Protein AF-A0AAW8ASF6-F1 (afdb_monomer_lite)

pLDDT: mean 82.79, std 14.46, range [56.66, 96.12]

InterPro domains:
  IPR014016 UvrD-like helicase, ATP-binding domain [PF00580] (25-58)
  IPR027417 P-loop containing nucleoside triphosphate hydrolase [G3DSA:3.40.50.300] (16-58)
  IPR027417 P-loop containing nucleoside triphosphate hydrolase [SSF52540] (20-58)

Radius of gyration: 19.94 Å; chains: 1; bounding box: 58×34×32 Å

Structure (mmCIF, N/CA/C/O backbone):
data_AF-A0AAW8ASF6-F1
#
_entry.id   AF-A0AAW8ASF6-F1
#
loop_
_atom_site.group_PDB
_atom_site.id
_atom_site.type_symbol
_atom_site.label_atom_id
_atom_site.label_alt_id
_atom_site.label_comp_id
_atom_site.label_asym_id
_atom_site.label_entity_id
_atom_site.label_seq_id
_atom_site.pdbx_PDB_ins_code
_atom_site.Cartn_x
_atom_site.Cartn_y
_atom_site.Cartn_z
_atom_site.occupancy
_atom_site.B_iso_or_equiv
_atom_site.auth_seq_id
_atom_site.auth_comp_id
_atom_site.auth_asym_id
_atom_site.auth_atom_id
_atom_site.pdbx_PDB_model_num
ATOM 1 N N . MET A 1 1 ? -46.213 24.194 21.007 1.00 65.38 1 MET A N 1
ATOM 2 C CA . MET A 1 1 ? -45.801 22.857 21.476 1.00 65.38 1 MET A CA 1
ATOM 3 C C . MET A 1 1 ? -45.538 22.014 20.232 1.00 65.38 1 MET A C 1
ATOM 5 O O . MET A 1 1 ? -46.463 21.405 19.720 1.00 65.38 1 MET A O 1
ATOM 9 N N . PHE A 1 2 ? -44.343 22.119 19.647 1.00 58.41 2 PHE A N 1
ATOM 10 C CA . PHE A 1 2 ? -43.952 21.303 18.490 1.00 58.41 2 PHE A CA 1
ATOM 11 C C . PHE A 1 2 ? -43.328 19.999 19.013 1.00 58.41 2 PHE A C 1
ATOM 13 O O . PHE A 1 2 ? -42.538 20.081 19.955 1.00 58.41 2 PHE A O 1
ATOM 20 N N . PRO A 1 3 ? -43.692 18.823 18.473 1.00 68.00 3 PRO A N 1
ATOM 21 C CA . PRO A 1 3 ? -43.164 17.545 18.940 1.00 68.00 3 PRO A CA 1
ATOM 22 C C . PRO A 1 3 ? -41.700 17.397 18.505 1.00 68.00 3 PRO A C 1
ATOM 24 O O . PRO A 1 3 ? -41.365 17.637 17.347 1.00 68.00 3 PRO A O 1
ATOM 27 N N . ILE A 1 4 ? -40.829 17.029 19.445 1.00 67.31 4 ILE A N 1
ATOM 28 C CA . ILE A 1 4 ? -39.378 16.871 19.243 1.00 67.31 4 ILE A CA 1
ATOM 29 C C . ILE A 1 4 ? -38.994 15.484 18.686 1.00 67.31 4 ILE A C 1
ATOM 31 O O . ILE A 1 4 ? -37.820 15.183 18.510 1.00 67.31 4 ILE A O 1
ATOM 35 N N . ASP A 1 5 ? -39.972 14.646 18.346 1.00 63.09 5 ASP A N 1
ATOM 36 C CA . ASP A 1 5 ? -39.747 13.223 18.054 1.00 63.09 5 ASP A CA 1
ATOM 37 C C . ASP A 1 5 ? -39.394 12.910 16.583 1.00 63.09 5 ASP A C 1
ATOM 39 O O . ASP A 1 5 ? -39.404 11.751 16.181 1.00 63.09 5 ASP A O 1
ATOM 43 N N . LEU A 1 6 ? -39.047 13.915 15.766 1.00 63.16 6 LEU A N 1
ATOM 44 C CA . LEU A 1 6 ? -38.613 13.739 14.367 1.00 63.16 6 LEU A CA 1
ATOM 45 C C . LEU A 1 6 ? -37.103 13.968 14.192 1.00 63.16 6 LEU A C 1
ATOM 47 O O . LEU A 1 6 ? -36.657 14.668 13.286 1.00 63.16 6 LEU A O 1
ATOM 51 N N . LEU A 1 7 ? -36.306 13.381 15.079 1.00 65.69 7 LEU A N 1
ATOM 52 C CA . LEU A 1 7 ? -34.876 13.167 14.858 1.00 65.69 7 LEU A CA 1
ATOM 53 C C . LEU A 1 7 ? -34.646 11.673 14.603 1.00 65.69 7 LEU A C 1
ATOM 55 O O . LEU A 1 7 ? -33.887 11.015 15.309 1.00 65.69 7 LEU A O 1
ATOM 59 N N . ASP A 1 8 ? -35.355 11.122 13.616 1.00 63.81 8 ASP A N 1
ATOM 60 C CA . ASP A 1 8 ? -35.095 9.769 13.137 1.00 63.81 8 ASP A CA 1
ATOM 61 C C . ASP A 1 8 ? -33.781 9.764 12.345 1.00 63.81 8 ASP A C 1
ATOM 63 O O . ASP A 1 8 ? -33.696 10.202 11.199 1.00 63.81 8 ASP A O 1
ATOM 67 N N . GLY A 1 9 ? -32.717 9.332 13.017 1.00 62.50 9 GLY A N 1
ATOM 68 C CA . GLY A 1 9 ? -31.978 8.176 12.519 1.00 62.50 9 GLY A CA 1
ATOM 69 C C . GLY A 1 9 ? -31.295 8.280 11.155 1.00 62.50 9 GLY A C 1
ATOM 70 O O . GLY A 1 9 ? -31.057 7.245 10.537 1.00 62.50 9 GLY A O 1
ATOM 71 N N . ALA A 1 10 ? -30.894 9.460 10.677 1.00 58.97 10 ALA A N 1
ATOM 72 C CA . ALA A 1 10 ? -29.957 9.541 9.555 1.00 58.97 10 ALA A C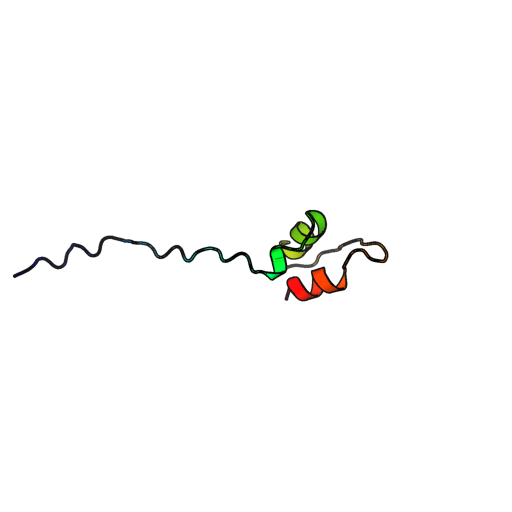A 1
ATOM 73 C C . ALA A 1 10 ? -28.535 9.210 10.044 1.00 58.97 10 ALA A C 1
ATOM 75 O O 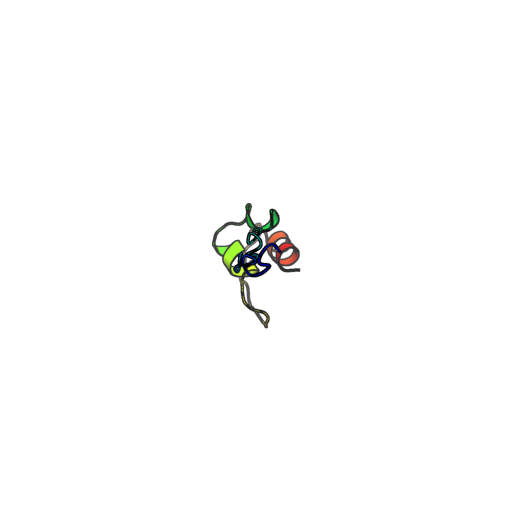. ALA A 1 10 ? -27.697 10.085 10.266 1.00 58.97 10 ALA A O 1
ATOM 76 N N . SER A 1 11 ? -28.299 7.913 10.257 1.00 57.72 11 SER A N 1
ATOM 77 C CA . SER A 1 11 ? -26.995 7.303 10.495 1.00 57.72 11 SER A CA 1
ATOM 78 C C . SER A 1 11 ? -25.978 7.870 9.507 1.00 57.72 11 SER A C 1
ATOM 80 O O . SER A 1 11 ? -26.059 7.628 8.302 1.00 57.72 11 SER A O 1
ATOM 82 N N . GLY A 1 12 ? -25.022 8.636 10.032 1.00 58.50 12 GLY A N 1
ATOM 83 C CA . GLY A 1 12 ? -23.890 9.170 9.292 1.00 58.50 12 GLY A CA 1
ATOM 84 C C . GLY A 1 12 ? -22.975 8.045 8.825 1.00 58.50 12 GLY A C 1
ATOM 85 O O . GLY A 1 12 ? -21.935 7.791 9.425 1.00 58.50 12 GLY A O 1
ATOM 86 N N . ALA A 1 13 ? -23.344 7.370 7.739 1.00 58.31 13 ALA A N 1
ATOM 87 C CA . ALA A 1 13 ? -22.387 6.627 6.943 1.00 58.31 13 ALA A CA 1
ATOM 88 C C . ALA A 1 13 ? -21.532 7.668 6.212 1.00 58.31 13 ALA A C 1
ATOM 90 O O . ALA A 1 13 ? -21.876 8.126 5.121 1.00 58.31 13 ALA A O 1
ATOM 91 N N . ALA A 1 14 ? -20.449 8.102 6.863 1.00 60.12 14 ALA A N 1
ATOM 92 C CA . ALA A 1 14 ? -19.402 8.858 6.196 1.00 60.12 14 ALA A CA 1
ATOM 93 C C . ALA A 1 14 ? -19.029 8.105 4.907 1.00 60.12 14 ALA A C 1
ATOM 95 O O . ALA A 1 14 ? -18.907 6.875 4.956 1.00 60.12 14 ALA A O 1
ATOM 96 N N . PRO A 1 15 ? -18.879 8.789 3.757 1.00 56.66 15 PRO A N 1
ATOM 97 C CA . PRO A 1 15 ? -18.419 8.112 2.559 1.00 56.66 15 PRO A CA 1
ATOM 98 C C . PRO A 1 15 ? -17.102 7.428 2.920 1.00 56.66 15 PRO A C 1
ATOM 100 O O . PRO A 1 15 ? -16.215 8.058 3.499 1.00 56.66 15 PRO A O 1
ATOM 103 N N . ALA A 1 16 ? -16.994 6.129 2.640 1.00 60.53 16 ALA A N 1
ATOM 104 C CA . ALA A 1 16 ? -15.718 5.437 2.677 1.00 60.53 16 ALA A CA 1
ATOM 105 C C . ALA A 1 16 ? -14.854 6.093 1.598 1.00 60.53 16 ALA A C 1
ATOM 107 O O . ALA A 1 16 ? -14.893 5.720 0.426 1.00 60.53 16 ALA A O 1
ATOM 108 N N . SER A 1 17 ? -14.173 7.170 1.979 1.00 62.56 17 SER A N 1
ATOM 109 C CA . SER A 1 17 ? -13.291 7.937 1.122 1.00 62.56 17 SER A CA 1
ATOM 110 C C . SER A 1 17 ? -12.121 7.027 0.808 1.00 62.56 17 SER A C 1
ATOM 112 O O . SER A 1 17 ? -11.140 7.003 1.550 1.00 62.56 17 SER A O 1
ATOM 114 N N . ASN A 1 18 ? -12.242 6.228 -0.255 1.00 68.00 18 ASN A N 1
ATOM 115 C CA . ASN A 1 18 ? -11.099 5.528 -0.813 1.00 68.00 18 ASN A CA 1
ATOM 116 C C . ASN A 1 18 ? -10.025 6.589 -1.026 1.00 68.00 18 ASN A C 1
ATOM 118 O O . ASN A 1 18 ? -10.206 7.521 -1.813 1.00 68.00 18 ASN A O 1
ATOM 122 N N . SER A 1 19 ? -8.957 6.493 -0.234 1.00 78.88 19 SER A N 1
ATOM 123 C CA . SER A 1 19 ? -7.886 7.476 -0.249 1.00 78.88 19 SER A CA 1
ATOM 124 C C . SER A 1 19 ? -7.396 7.628 -1.692 1.00 78.88 19 SER A C 1
ATOM 126 O O . SER A 1 19 ? -7.249 6.613 -2.380 1.00 78.88 19 SER A O 1
ATOM 128 N N . PRO A 1 20 ? -7.115 8.849 -2.180 1.00 82.75 20 PRO A N 1
ATOM 129 C CA . PRO A 1 20 ? -6.607 9.061 -3.538 1.00 82.75 20 PRO A CA 1
ATOM 130 C C . PRO A 1 20 ? -5.329 8.254 -3.835 1.00 82.75 20 PRO A C 1
ATOM 132 O O . PRO A 1 20 ? -5.009 7.991 -4.994 1.00 82.75 20 PRO A O 1
ATOM 135 N N . LEU A 1 21 ? -4.628 7.796 -2.793 1.00 82.31 21 LEU A N 1
ATOM 136 C CA . LEU A 1 21 ? -3.482 6.894 -2.889 1.00 82.31 21 LEU A CA 1
ATOM 137 C C . LEU A 1 21 ? -3.842 5.486 -3.403 1.00 82.31 21 LEU A C 1
ATOM 139 O O . LEU A 1 21 ? -2.996 4.835 -4.010 1.00 82.31 21 LEU A O 1
ATOM 143 N N . LEU A 1 22 ? -5.082 5.028 -3.207 1.00 84.50 22 LEU A N 1
ATOM 144 C CA . LEU A 1 22 ? -5.574 3.724 -3.671 1.00 84.50 22 LEU A CA 1
ATOM 145 C C . LEU A 1 22 ? -6.005 3.741 -5.145 1.00 84.50 22 LEU A C 1
ATOM 147 O O . LEU A 1 22 ? -6.062 2.692 -5.776 1.00 84.50 22 LEU A O 1
ATOM 151 N N . ALA A 1 23 ? -6.279 4.921 -5.712 1.00 83.50 23 ALA A N 1
ATOM 152 C CA . ALA A 1 23 ? -6.826 5.059 -7.064 1.00 83.50 23 ALA A CA 1
ATOM 153 C C . ALA A 1 23 ? -5.831 4.706 -8.189 1.00 83.50 23 ALA A C 1
ATOM 155 O O . ALA A 1 23 ? -6.242 4.475 -9.319 1.00 83.50 23 ALA A O 1
ATOM 156 N N . ASN A 1 24 ? -4.526 4.677 -7.894 1.00 86.31 24 ASN A N 1
ATOM 157 C CA . ASN A 1 24 ? -3.454 4.472 -8.881 1.00 86.31 24 ASN A CA 1
ATOM 158 C C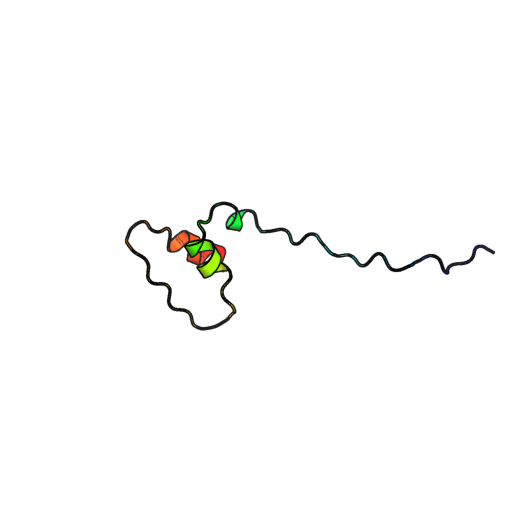 . ASN A 1 24 ? -2.674 3.162 -8.661 1.00 86.31 24 ASN A C 1
ATOM 160 O O . ASN A 1 24 ? -1.495 3.067 -9.027 1.00 86.31 24 ASN A O 1
ATOM 164 N N . LEU A 1 25 ? -3.305 2.183 -8.011 1.00 92.38 25 LEU A N 1
ATOM 165 C CA . LEU A 1 25 ? -2.741 0.860 -7.759 1.00 92.38 25 LEU A CA 1
ATOM 166 C C . LEU A 1 25 ? -3.314 -0.149 -8.756 1.00 92.38 25 LEU A C 1
ATOM 168 O O . LEU A 1 25 ? -4.488 -0.076 -9.114 1.00 92.38 25 LEU A O 1
ATOM 172 N N . ASN 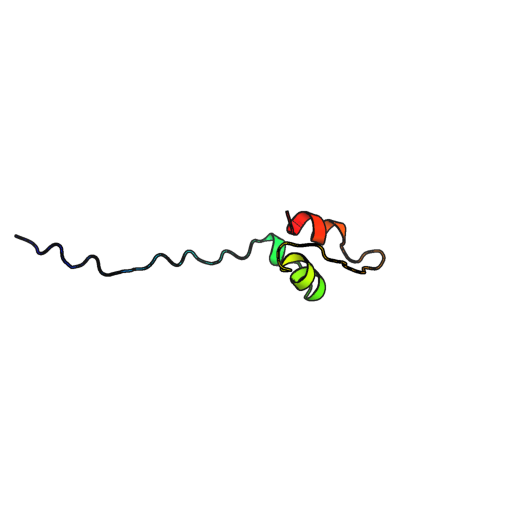A 1 26 ? -2.491 -1.102 -9.191 1.00 94.88 26 ASN A N 1
ATOM 173 C CA . ASN A 1 26 ? -3.017 -2.300 -9.845 1.00 94.88 26 ASN A CA 1
ATOM 174 C C . ASN A 1 26 ? -3.648 -3.242 -8.798 1.00 94.88 26 ASN A C 1
ATOM 176 O O . ASN A 1 26 ? -3.551 -3.006 -7.592 1.00 94.88 26 ASN A O 1
ATOM 180 N N . GLU A 1 27 ? -4.276 -4.324 -9.252 1.00 94.06 27 GLU A N 1
ATOM 181 C CA . GLU A 1 27 ? -4.990 -5.259 -8.373 1.00 94.06 27 GLU A CA 1
ATOM 182 C C . GLU A 1 27 ? -4.071 -5.905 -7.321 1.00 94.06 27 GLU A C 1
ATOM 184 O O . GLU A 1 27 ? -4.427 -5.968 -6.146 1.00 94.06 27 GLU A O 1
ATOM 189 N N . GLU A 1 28 ? -2.855 -6.309 -7.705 1.00 94.69 28 GLU A N 1
ATOM 190 C CA . GLU A 1 28 ? -1.879 -6.921 -6.790 1.00 94.69 28 GLU A CA 1
ATOM 191 C C . GLU A 1 28 ? -1.388 -5.940 -5.714 1.00 94.69 28 GLU A C 1
ATOM 193 O O . GLU A 1 28 ? -1.266 -6.288 -4.539 1.00 94.69 28 GLU A O 1
ATOM 198 N N . GLN A 1 29 ? -1.123 -4.692 -6.098 1.00 96.00 29 GLN A N 1
ATOM 199 C CA . GLN A 1 29 ? -0.718 -3.627 -5.183 1.00 96.00 29 GLN A CA 1
ATOM 200 C C . GLN A 1 29 ? -1.861 -3.243 -4.241 1.00 96.00 29 GLN A C 1
ATOM 202 O O . GLN A 1 29 ? -1.621 -3.021 -3.055 1.00 96.00 29 GLN A O 1
ATOM 207 N N . LEU A 1 30 ? -3.097 -3.188 -4.743 1.00 94.94 30 LEU A N 1
ATOM 208 C CA . LEU A 1 30 ? -4.276 -2.913 -3.928 1.00 94.94 30 LEU A CA 1
ATOM 209 C C . LEU A 1 30 ? -4.495 -4.032 -2.907 1.00 94.94 30 LEU A C 1
ATOM 211 O O . LEU A 1 30 ? -4.682 -3.745 -1.724 1.00 94.94 30 LEU A O 1
ATOM 215 N N . ALA A 1 31 ? -4.387 -5.294 -3.327 1.00 93.62 31 ALA A N 1
ATOM 216 C CA . ALA A 1 31 ? -4.442 -6.440 -2.423 1.00 93.62 31 ALA A CA 1
ATOM 217 C C . ALA A 1 31 ? -3.348 -6.350 -1.346 1.00 93.62 31 ALA A C 1
ATOM 219 O O . ALA A 1 31 ? -3.624 -6.514 -0.160 1.00 93.62 31 ALA A O 1
ATOM 220 N N . ALA A 1 32 ? -2.119 -6.000 -1.735 1.00 94.81 32 ALA A N 1
ATOM 221 C CA . ALA A 1 32 ? -1.003 -5.842 -0.810 1.00 94.81 32 ALA A CA 1
ATOM 222 C C . ALA A 1 32 ? -1.220 -4.725 0.228 1.00 94.81 32 ALA A C 1
ATOM 224 O O . ALA A 1 32 ? -0.863 -4.899 1.394 1.00 94.81 32 ALA A O 1
ATOM 225 N N . VAL A 1 33 ? -1.803 -3.591 -0.173 1.00 94.69 33 VAL A N 1
ATOM 226 C CA . VAL A 1 33 ? -2.106 -2.468 0.730 1.00 94.69 33 VAL A CA 1
ATOM 227 C C . VAL A 1 33 ? -3.274 -2.797 1.665 1.00 94.69 33 VAL A C 1
ATOM 229 O O . VAL A 1 33 ? -3.233 -2.453 2.843 1.00 94.69 33 VAL A O 1
ATOM 232 N N . THR A 1 34 ? -4.291 -3.500 1.171 1.00 93.25 34 THR A N 1
ATOM 233 C CA . THR A 1 34 ? -5.532 -3.786 1.917 1.00 93.25 34 THR A CA 1
ATOM 234 C C . THR A 1 34 ? -5.460 -5.015 2.824 1.00 93.25 34 THR A C 1
ATOM 236 O O . THR A 1 34 ? -6.415 -5.299 3.546 1.00 93.25 34 THR A O 1
ATOM 239 N N . LEU A 1 35 ? -4.331 -5.733 2.836 1.00 94.62 35 LEU A N 1
ATOM 240 C CA . LEU A 1 35 ? -4.093 -6.846 3.756 1.00 94.62 35 LEU A CA 1
ATOM 241 C C . LEU A 1 35 ? -4.338 -6.425 5.224 1.00 94.62 35 LEU A C 1
ATOM 243 O O . LEU A 1 35 ? -3.978 -5.306 5.611 1.00 94.62 35 LEU A O 1
ATOM 247 N N . PRO A 1 36 ? -4.865 -7.329 6.070 1.00 93.62 36 PRO A N 1
ATOM 248 C CA . PRO A 1 36 ? -5.084 -7.049 7.483 1.00 93.62 36 PRO A CA 1
ATOM 249 C C . PRO A 1 36 ? -3.769 -6.755 8.214 1.00 93.62 36 PRO A C 1
ATOM 251 O O . PRO A 1 36 ? -2.674 -7.107 7.757 1.00 93.62 36 PRO A O 1
ATOM 254 N N . ALA A 1 37 ? -3.885 -6.108 9.374 1.00 92.12 37 ALA A N 1
ATOM 255 C CA . ALA A 1 37 ? -2.747 -5.850 10.244 1.00 92.12 37 ALA A CA 1
ATOM 256 C C . ALA A 1 37 ? -2.106 -7.177 10.684 1.00 92.12 37 ALA A C 1
ATOM 258 O O . ALA A 1 37 ? -2.783 -8.074 11.185 1.00 92.12 37 ALA A O 1
ATOM 259 N N . GLY A 1 38 ? -0.798 -7.300 10.476 1.00 92.69 38 GLY A N 1
ATOM 260 C CA . GLY A 1 38 ? -0.047 -8.516 10.764 1.00 92.69 38 GLY A CA 1
ATOM 261 C C . GLY A 1 38 ? 1.185 -8.654 9.879 1.00 92.69 38 GLY A C 1
ATOM 262 O O . GLY A 1 38 ? 1.450 -7.827 9.001 1.00 92.69 38 GLY A O 1
ATOM 263 N N . HIS A 1 39 ? 1.952 -9.715 10.116 1.00 93.38 39 HIS A N 1
ATOM 264 C CA . HIS A 1 39 ? 3.095 -10.043 9.274 1.00 93.38 39 HIS A CA 1
ATOM 265 C C . HIS A 1 39 ? 2.611 -10.511 7.901 1.00 93.38 39 HIS A C 1
ATOM 267 O O . HIS A 1 39 ? 1.789 -11.417 7.798 1.00 93.38 39 HIS A O 1
ATOM 273 N N . ALA A 1 40 ? 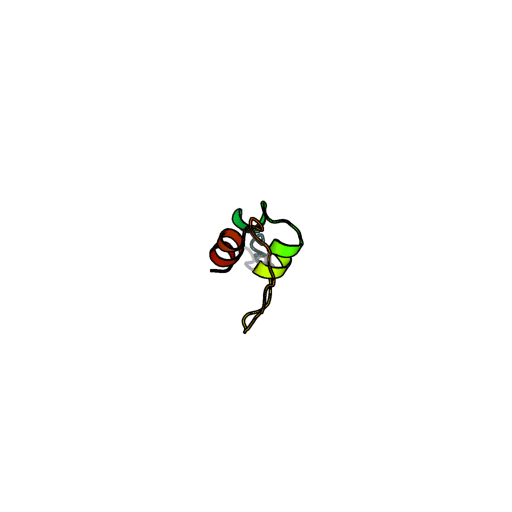3.142 -9.899 6.846 1.00 92.62 40 ALA A N 1
ATOM 274 C CA . ALA A 1 40 ? 2.833 -10.249 5.469 1.00 92.62 40 ALA A CA 1
ATOM 275 C C . ALA A 1 40 ? 4.120 -10.322 4.644 1.00 92.62 40 ALA A C 1
ATOM 277 O O . ALA A 1 40 ? 5.036 -9.522 4.841 1.00 92.62 40 ALA A O 1
ATOM 278 N N . LEU A 1 41 ? 4.165 -11.262 3.702 1.00 93.44 41 LEU A N 1
ATOM 279 C CA . LEU A 1 41 ? 5.219 -11.373 2.700 1.00 93.44 41 LEU A CA 1
ATOM 280 C C . LEU A 1 41 ? 4.646 -10.962 1.344 1.00 93.44 41 LEU A C 1
ATOM 282 O O . LEU A 1 41 ? 3.680 -11.556 0.876 1.00 93.44 41 LEU A O 1
ATOM 286 N N . ILE A 1 42 ? 5.264 -9.970 0.708 1.00 92.06 42 ILE A N 1
ATOM 287 C CA . ILE A 1 42 ? 4.938 -9.551 -0.657 1.00 92.06 42 ILE A CA 1
ATOM 288 C C . ILE A 1 42 ? 6.165 -9.837 -1.517 1.00 92.06 42 ILE A C 1
ATOM 290 O O . ILE A 1 42 ? 7.217 -9.223 -1.328 1.00 92.06 42 ILE A O 1
ATOM 294 N N . LEU A 1 43 ? 6.037 -10.773 -2.456 1.00 93.94 43 LEU A N 1
ATOM 295 C CA . LEU A 1 43 ? 7.086 -11.064 -3.426 1.00 93.94 43 LEU A CA 1
ATOM 296 C C . LEU A 1 43 ? 6.901 -10.170 -4.651 1.00 93.94 43 LEU A C 1
ATOM 298 O O . LEU A 1 43 ? 5.838 -10.150 -5.261 1.00 93.94 43 LEU A O 1
ATOM 302 N N . ALA A 1 44 ? 7.936 -9.415 -5.002 1.00 93.75 44 ALA A N 1
ATOM 303 C CA . ALA A 1 44 ? 7.837 -8.372 -6.009 1.00 93.75 44 ALA A CA 1
ATOM 304 C C . ALA A 1 44 ? 9.154 -8.204 -6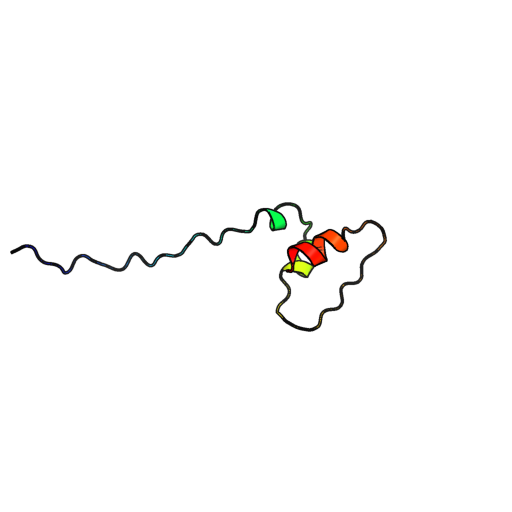.776 1.00 93.75 44 ALA A C 1
ATOM 306 O O . ALA A 1 44 ? 10.223 -8.065 -6.178 1.00 93.75 44 ALA A O 1
ATOM 307 N N . GLY A 1 45 ? 9.065 -8.155 -8.107 1.00 96.00 45 GLY A N 1
ATOM 308 C CA . GLY A 1 45 ? 10.211 -7.946 -8.994 1.00 96.00 45 GLY A CA 1
ATOM 309 C C . GLY A 1 45 ? 10.784 -6.521 -8.961 1.00 96.00 45 GLY A C 1
ATOM 310 O O . GLY A 1 45 ? 10.328 -5.632 -8.229 1.00 96.00 45 GLY A O 1
ATOM 311 N N . ALA A 1 46 ? 11.814 -6.276 -9.773 1.00 96.12 46 ALA A N 1
ATOM 312 C CA . ALA A 1 46 ? 12.298 -4.919 -10.033 1.00 96.12 46 ALA A CA 1
ATOM 313 C C . ALA A 1 46 ? 11.201 -4.085 -10.727 1.00 96.12 46 ALA A C 1
ATOM 315 O O . ALA A 1 46 ? 10.419 -4.612 -11.509 1.00 96.12 46 ALA A O 1
ATOM 316 N N . GLY A 1 47 ? 11.099 -2.790 -10.405 1.00 94.56 47 GLY A N 1
ATOM 317 C CA . GLY A 1 47 ? 10.117 -1.888 -11.029 1.00 94.56 47 GLY A CA 1
ATOM 318 C C . GLY A 1 47 ? 8.648 -2.064 -10.612 1.00 94.56 47 GLY A C 1
ATOM 319 O O . GLY A 1 47 ? 7.826 -1.239 -10.987 1.00 94.56 47 GLY A O 1
ATOM 320 N N . SER A 1 48 ? 8.295 -3.049 -9.779 1.00 95.06 48 SER A N 1
ATOM 321 C CA . SER A 1 48 ? 6.889 -3.351 -9.437 1.00 95.06 48 SER A CA 1
ATOM 322 C C . SER A 1 48 ? 6.183 -2.344 -8.507 1.00 95.06 48 SER A C 1
ATOM 324 O O . SER A 1 48 ? 5.067 -2.595 -8.058 1.00 95.06 48 SER A O 1
ATOM 326 N N . GLY A 1 49 ? 6.830 -1.229 -8.150 1.00 95.12 49 GLY A N 1
ATOM 327 C CA . GLY A 1 49 ? 6.238 -0.215 -7.270 1.00 95.12 49 GLY A CA 1
ATOM 328 C C . GLY A 1 49 ? 6.275 -0.531 -5.767 1.00 95.12 49 GLY A C 1
ATOM 329 O O . GLY A 1 49 ? 5.484 0.039 -5.025 1.00 95.12 49 GLY A O 1
ATOM 330 N N . LYS A 1 50 ? 7.205 -1.378 -5.291 1.00 96.00 50 LYS A N 1
ATOM 331 C CA . LYS A 1 50 ? 7.366 -1.745 -3.860 1.00 96.00 50 LYS A CA 1
ATOM 332 C C . LYS A 1 50 ? 7.293 -0.555 -2.895 1.00 96.00 50 LYS A C 1
ATOM 334 O O . LYS A 1 50 ? 6.577 -0.617 -1.904 1.00 96.00 50 LYS A O 1
ATOM 339 N N . THR A 1 51 ? 8.002 0.534 -3.198 1.00 94.81 51 THR A N 1
ATOM 340 C CA . THR A 1 51 ? 7.992 1.744 -2.364 1.00 94.81 51 THR A CA 1
ATOM 341 C C . THR A 1 51 ? 6.598 2.346 -2.271 1.00 94.81 51 THR A C 1
ATOM 343 O O . THR A 1 51 ? 6.158 2.640 -1.170 1.00 94.81 51 THR A O 1
ATOM 346 N N . ARG A 1 52 ? 5.880 2.457 -3.398 1.00 94.31 52 ARG A N 1
ATOM 347 C CA . ARG A 1 52 ? 4.503 2.966 -3.428 1.00 94.31 52 ARG A CA 1
ATOM 348 C C . ARG A 1 52 ? 3.598 2.119 -2.535 1.00 94.31 52 ARG A C 1
ATOM 350 O O . ARG A 1 52 ? 2.906 2.677 -1.696 1.00 94.31 52 ARG A O 1
ATOM 357 N N . VAL A 1 53 ? 3.673 0.791 -2.656 1.00 94.81 53 VAL A N 1
ATOM 358 C CA . VAL A 1 53 ? 2.903 -0.142 -1.813 1.00 94.81 53 VAL A CA 1
ATOM 359 C C . VAL A 1 53 ? 3.191 0.085 -0.329 1.00 94.81 53 VAL A C 1
ATOM 361 O O . VAL A 1 53 ? 2.257 0.246 0.446 1.00 94.81 53 VAL A O 1
ATOM 364 N N . LEU A 1 54 ? 4.466 0.148 0.070 1.00 93.00 54 LEU A N 1
ATOM 365 C CA . LEU A 1 54 ? 4.835 0.346 1.476 1.00 93.00 54 LEU A CA 1
ATOM 366 C C . LEU A 1 54 ? 4.391 1.713 2.009 1.00 93.00 54 LEU A C 1
ATOM 368 O O . LEU A 1 54 ? 3.890 1.782 3.123 1.00 93.00 54 LEU A O 1
ATOM 372 N N . THR A 1 55 ? 4.527 2.783 1.222 1.00 93.62 55 THR A N 1
ATOM 373 C CA . THR A 1 55 ? 4.127 4.136 1.644 1.00 93.62 55 THR A CA 1
ATOM 374 C C . THR A 1 55 ? 2.619 4.316 1.722 1.00 93.62 55 THR A C 1
ATOM 376 O O . THR A 1 55 ? 2.151 5.076 2.555 1.00 93.62 55 THR A O 1
ATOM 379 N N . THR A 1 56 ? 1.852 3.638 0.866 1.00 92.69 56 THR A N 1
ATOM 380 C CA . THR A 1 56 ? 0.384 3.719 0.881 1.00 92.69 56 THR A CA 1
ATOM 381 C C . THR A 1 56 ? -0.229 2.908 2.025 1.00 92.69 56 THR A C 1
ATOM 383 O O . THR A 1 56 ? -1.393 3.109 2.354 1.00 92.69 56 THR A O 1
ATOM 386 N N . ARG A 1 57 ? 0.537 1.990 2.628 1.00 89.31 57 ARG A N 1
ATOM 387 C CA . ARG A 1 57 ? 0.081 1.125 3.722 1.00 89.31 57 ARG A CA 1
ATOM 388 C C . ARG A 1 57 ? 0.308 1.709 5.126 1.00 89.31 57 ARG A C 1
ATOM 390 O O . ARG A 1 57 ? -0.096 1.074 6.097 1.00 89.31 57 ARG A O 1
ATOM 397 N N . ILE A 1 58 ? 0.980 2.857 5.222 1.00 83.62 58 ILE A N 1
ATOM 398 C CA . ILE A 1 58 ? 1.182 3.639 6.455 1.00 83.62 58 ILE A CA 1
ATOM 399 C C . ILE A 1 58 ? 0.026 4.627 6.587 1.00 83.62 58 ILE A C 1
ATOM 401 O O . ILE A 1 58 ? -0.506 4.740 7.712 1.00 83.62 58 ILE A O 1
#

Sequence (58 aa):
MFPIDLLDGASGAAPASNSPLLANLNEEQLAAVTLPAGHALILAGAGSGKTRVLTTRI

Secondary structure (DSSP, 8-state):
-------------------TTTTT--HHHHHHHHSPSS-------TTS-HHHHHHHT-

Organism: Klebsiella pneumoniae (NCBI:txid573)

Foldseek 3Di:
DDDPPPPPDPPPPPPPPPDPLLVPDDPLLNCLLPDDPDDDDDDDDPPNCVVSSVVSND